Protein AF-A0A2D6A3E2-F1 (afdb_monomer_lite)

pLDDT: mean 83.75, std 11.79, range [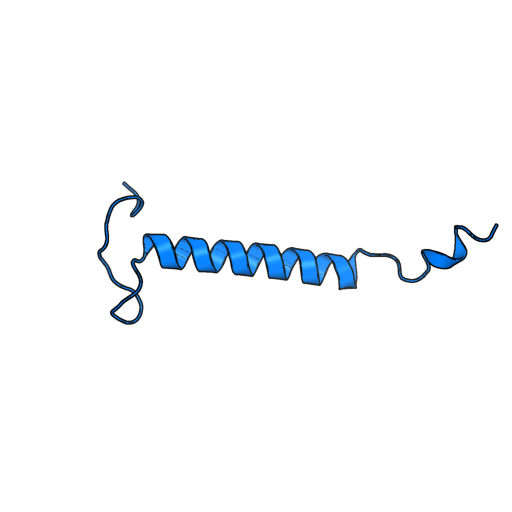52.75, 97.81]

Structure (mmCIF, N/CA/C/O backbone):
data_AF-A0A2D6A3E2-F1
#
_entry.id   AF-A0A2D6A3E2-F1
#
loop_
_atom_site.group_PDB
_atom_site.id
_atom_site.type_symbol
_atom_site.label_atom_id
_atom_site.label_alt_id
_atom_site.label_comp_id
_atom_site.label_asym_id
_atom_site.label_entity_id
_atom_site.label_seq_id
_atom_site.pdbx_PDB_ins_code
_atom_site.Cartn_x
_atom_site.Cartn_y
_atom_site.Cartn_z
_atom_site.occupancy
_atom_site.B_iso_or_equiv
_atom_site.auth_seq_id
_atom_site.auth_comp_id
_atom_site.auth_asym_id
_atom_site.auth_atom_id
_atom_site.pdbx_PDB_model_num
ATOM 1 N N . MET A 1 1 ? 22.810 5.380 -5.369 1.00 59.75 1 MET A N 1
ATOM 2 C CA . MET A 1 1 ? 21.942 5.823 -6.479 1.00 59.75 1 MET A CA 1
ATOM 3 C C . MET A 1 1 ? 20.796 4.826 -6.544 1.00 59.75 1 MET A C 1
ATOM 5 O O . MET A 1 1 ? 21.074 3.637 -6.566 1.00 59.75 1 MET A O 1
ATOM 9 N N . TRP A 1 2 ? 19.551 5.270 -6.384 1.00 69.81 2 TRP A N 1
ATOM 10 C CA . TRP A 1 2 ? 18.371 4.390 -6.354 1.00 69.81 2 TRP A CA 1
ATOM 11 C C . TRP A 1 2 ? 17.809 4.192 -7.769 1.00 69.81 2 TRP A C 1
ATOM 13 O O . TRP A 1 2 ? 18.075 5.027 -8.632 1.00 69.81 2 TRP A O 1
ATOM 23 N N . TRP A 1 3 ? 17.018 3.136 -7.999 1.00 73.50 3 TRP A N 1
ATOM 24 C CA . TRP A 1 3 ? 16.431 2.760 -9.301 1.00 73.50 3 TRP A CA 1
ATOM 25 C C . TRP A 1 3 ? 15.301 3.696 -9.787 1.00 73.50 3 TRP A C 1
ATOM 27 O O . TRP A 1 3 ? 14.292 3.241 -10.314 1.00 73.50 3 TRP A O 1
ATOM 37 N N . TRP A 1 4 ? 15.424 5.011 -9.579 1.00 70.44 4 TRP A N 1
ATOM 38 C CA . TRP A 1 4 ? 14.410 6.000 -9.981 1.00 70.44 4 TRP A CA 1
ATOM 39 C C . TRP A 1 4 ? 14.319 6.199 -11.500 1.00 70.44 4 TRP A C 1
ATOM 41 O O . TRP A 1 4 ? 13.274 6.616 -11.985 1.00 70.44 4 TRP A O 1
ATOM 51 N N . GLY A 1 5 ? 15.398 5.921 -12.238 1.00 75.62 5 GLY A N 1
ATOM 52 C CA . GLY A 1 5 ? 15.461 6.066 -13.698 1.00 75.62 5 GLY A CA 1
ATOM 53 C C . GLY A 1 5 ? 15.885 4.798 -14.438 1.00 75.62 5 GLY A C 1
ATOM 54 O O . GLY A 1 5 ? 16.022 4.830 -15.654 1.00 75.62 5 GLY A O 1
ATOM 55 N N . GLU A 1 6 ? 16.089 3.695 -13.717 1.00 78.44 6 GLU A N 1
ATOM 56 C CA . GLU A 1 6 ? 16.587 2.443 -14.288 1.00 78.44 6 GLU A CA 1
ATOM 57 C C . GLU A 1 6 ? 15.423 1.470 -14.499 1.00 78.44 6 GLU A C 1
ATOM 59 O O . GLU A 1 6 ? 14.635 1.218 -13.582 1.00 78.44 6 GLU A O 1
ATOM 64 N N . ALA A 1 7 ? 15.311 0.914 -15.709 1.00 78.44 7 ALA A N 1
ATOM 65 C CA . ALA A 1 7 ? 14.320 -0.120 -16.016 1.00 78.44 7 ALA A CA 1
ATOM 66 C C . ALA A 1 7 ? 14.725 -1.498 -15.458 1.00 78.44 7 ALA A C 1
ATOM 68 O O . ALA A 1 7 ? 13.866 -2.341 -15.201 1.00 78.44 7 ALA A O 1
ATOM 69 N N . GLU A 1 8 ? 16.024 -1.714 -15.247 1.00 82.19 8 GLU A N 1
ATOM 70 C CA . GLU A 1 8 ? 16.597 -2.956 -14.738 1.00 82.19 8 GLU A CA 1
ATOM 71 C C . GLU A 1 8 ? 17.091 -2.793 -13.287 1.00 82.19 8 GLU A C 1
ATOM 73 O O . GLU A 1 8 ? 17.563 -1.718 -12.907 1.00 82.19 8 GLU A O 1
ATOM 78 N N . PRO A 1 9 ? 17.034 -3.853 -12.456 1.00 86.06 9 PRO A N 1
ATOM 79 C CA . PRO A 1 9 ? 16.507 -5.189 -12.744 1.00 86.06 9 PRO A CA 1
ATOM 80 C C . PRO A 1 9 ? 14.971 -5.246 -12.806 1.00 86.06 9 PRO A C 1
ATOM 82 O O . PRO A 1 9 ? 14.267 -4.524 -12.098 1.00 86.06 9 PRO A O 1
ATOM 85 N N . LEU A 1 10 ? 14.457 -6.155 -13.638 1.00 87.00 10 LEU A N 1
ATOM 86 C CA . LEU A 1 10 ? 13.026 -6.431 -13.765 1.00 87.00 10 LEU A CA 1
ATOM 87 C C . LEU A 1 10 ? 12.596 -7.500 -12.750 1.00 87.00 10 LEU A C 1
ATOM 89 O O . LEU A 1 10 ? 13.091 -8.627 -12.753 1.00 87.00 10 LEU A O 1
ATOM 93 N N . VAL A 1 11 ? 11.627 -7.169 -11.906 1.00 86.50 11 VAL A N 1
ATOM 94 C CA . VAL A 1 11 ? 10.914 -8.097 -11.027 1.00 86.50 11 VAL A CA 1
ATOM 95 C C . VAL A 1 11 ? 9.838 -8.816 -11.847 1.00 86.50 11 VAL A C 1
ATOM 97 O O . VAL A 1 11 ? 9.166 -8.209 -12.685 1.00 86.50 11 VAL A O 1
ATOM 100 N N . PHE A 1 12 ? 9.700 -10.131 -11.645 1.00 85.12 12 PHE A N 1
ATOM 101 C C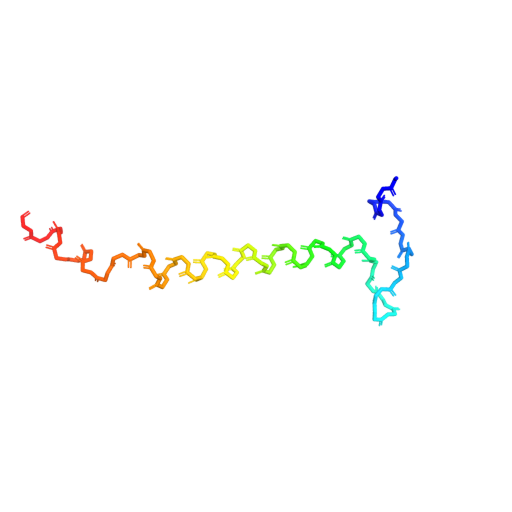A . PHE A 1 12 ? 8.790 -11.006 -12.408 1.00 85.12 12 PHE A CA 1
ATOM 102 C C . PHE A 1 12 ? 8.991 -10.982 -13.939 1.00 85.12 12 PHE A C 1
ATOM 104 O O . PHE A 1 12 ? 8.142 -11.471 -14.677 1.00 85.12 12 PHE A O 1
ATOM 111 N N . GLY A 1 13 ? 10.114 -10.442 -14.426 1.00 86.62 13 GLY A N 1
ATOM 112 C CA . GLY A 1 13 ? 10.453 -10.374 -15.850 1.00 86.62 13 GLY A CA 1
ATOM 113 C C . GLY A 1 13 ? 9.821 -9.216 -16.633 1.00 86.62 13 GLY A C 1
ATOM 114 O O . GLY A 1 13 ? 10.076 -9.116 -17.828 1.00 86.62 13 GLY A O 1
ATOM 115 N N . PHE A 1 14 ? 9.031 -8.336 -16.001 1.00 86.50 14 PHE A N 1
ATOM 116 C CA . PHE A 1 14 ? 8.395 -7.204 -16.703 1.00 86.50 14 PHE A CA 1
ATOM 117 C C . PHE A 1 14 ? 8.210 -5.922 -15.875 1.00 86.50 14 PHE A C 1
ATOM 119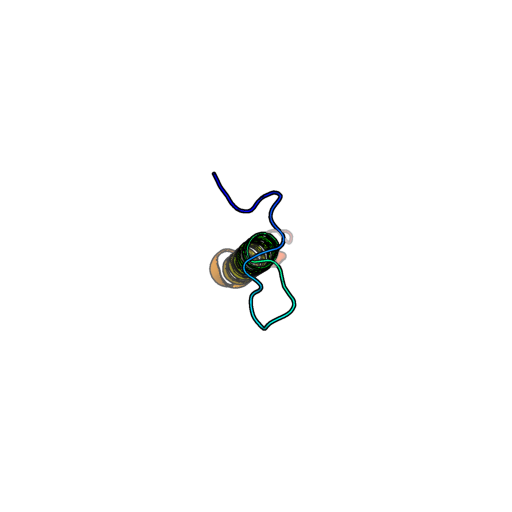 O O . PHE A 1 14 ? 7.925 -4.875 -16.451 1.00 86.50 14 PHE A O 1
ATOM 126 N N . ILE A 1 15 ? 8.363 -5.963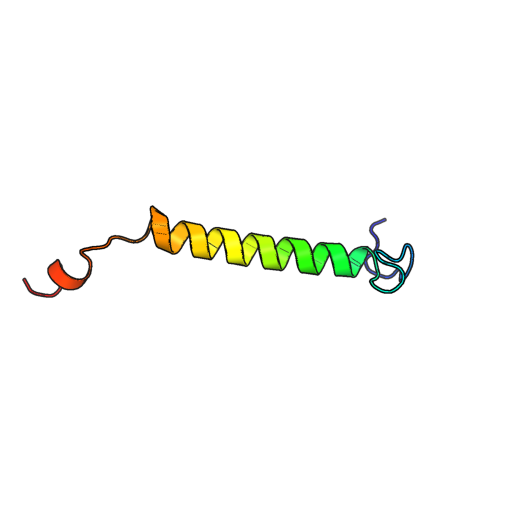 -14.546 1.00 89.31 15 ILE A N 1
ATOM 127 C CA . ILE A 1 15 ? 8.168 -4.785 -13.686 1.00 89.31 15 ILE A CA 1
ATOM 128 C C . ILE A 1 15 ? 9.532 -4.226 -13.276 1.00 89.31 15 ILE A C 1
ATOM 130 O O . ILE A 1 15 ? 10.259 -4.926 -12.578 1.00 89.31 15 ILE A O 1
ATOM 134 N N . PRO A 1 16 ? 9.887 -2.973 -13.610 1.00 89.88 16 PRO A N 1
ATOM 135 C CA . PRO A 1 16 ? 11.101 -2.351 -13.087 1.00 89.88 16 PRO A CA 1
ATOM 136 C C . PRO A 1 16 ? 11.110 -2.351 -11.557 1.00 89.88 16 PRO A C 1
ATOM 138 O O . PRO A 1 16 ? 10.097 -2.025 -10.931 1.00 89.88 16 PRO A O 1
ATOM 141 N N . ILE A 1 17 ? 12.242 -2.668 -10.929 1.00 88.81 17 ILE A N 1
ATOM 142 C CA . ILE A 1 17 ? 12.327 -2.755 -9.463 1.00 88.81 17 ILE A CA 1
ATOM 143 C C . ILE A 1 17 ? 11.951 -1.448 -8.754 1.00 88.81 17 ILE A C 1
ATOM 145 O O . ILE A 1 17 ? 11.336 -1.480 -7.687 1.00 88.81 17 ILE A O 1
ATOM 149 N N . GLY A 1 18 ? 12.236 -0.299 -9.374 1.00 88.94 18 GLY A N 1
ATOM 150 C CA . GLY A 1 18 ? 11.775 0.997 -8.885 1.00 88.94 18 GLY A CA 1
ATOM 151 C C . GLY A 1 18 ? 10.249 1.059 -8.800 1.00 88.94 18 GLY A C 1
ATOM 152 O O . GLY A 1 18 ? 9.703 1.453 -7.771 1.00 88.94 18 GLY A O 1
ATOM 153 N N . LEU A 1 19 ? 9.547 0.599 -9.838 1.00 88.56 19 LEU A N 1
ATOM 154 C CA . LEU A 1 19 ? 8.084 0.569 -9.879 1.00 88.56 19 LEU A CA 1
ATOM 155 C C . LEU A 1 19 ? 7.506 -0.471 -8.909 1.00 88.56 19 LEU A C 1
ATOM 157 O O . LEU A 1 19 ? 6.521 -0.190 -8.231 1.00 88.56 19 LEU A O 1
ATOM 161 N N . ALA A 1 20 ? 8.140 -1.639 -8.780 1.00 90.38 20 ALA A N 1
ATOM 162 C CA . ALA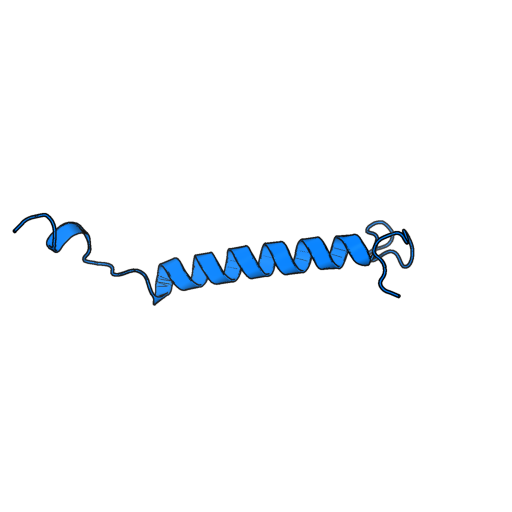 A 1 20 ? 7.738 -2.656 -7.806 1.00 90.38 20 ALA A CA 1
ATOM 163 C C . ALA A 1 20 ? 7.752 -2.101 -6.370 1.00 90.38 20 ALA A C 1
ATOM 165 O O . ALA A 1 20 ? 6.827 -2.349 -5.595 1.00 90.38 20 ALA A O 1
ATOM 166 N N . TRP A 1 21 ? 8.755 -1.281 -6.039 1.00 90.44 21 TRP A N 1
ATOM 167 C CA . TRP A 1 21 ? 8.808 -0.570 -4.764 1.00 90.44 21 TRP A CA 1
ATOM 168 C C . TRP A 1 21 ? 7.632 0.390 -4.573 1.00 90.44 21 TRP A C 1
ATOM 170 O O . TRP A 1 21 ? 7.030 0.398 -3.501 1.00 90.44 21 TRP A O 1
ATOM 180 N N . HIS A 1 22 ? 7.261 1.148 -5.607 1.00 90.69 22 HIS A N 1
ATOM 181 C CA . HIS A 1 22 ? 6.103 2.047 -5.552 1.00 90.69 22 HIS A CA 1
ATOM 182 C C . HIS A 1 22 ? 4.795 1.287 -5.311 1.00 90.69 22 HIS A C 1
ATOM 184 O O . HIS A 1 22 ? 3.988 1.692 -4.479 1.00 90.69 22 HIS A O 1
ATOM 190 N N . VAL A 1 23 ? 4.607 0.147 -5.981 1.00 93.44 23 VAL A N 1
ATOM 191 C CA . VAL A 1 23 ? 3.432 -0.709 -5.769 1.00 93.44 23 VAL A CA 1
ATOM 192 C C . VAL A 1 23 ? 3.366 -1.184 -4.317 1.00 93.44 23 VAL A C 1
ATOM 194 O O . VAL A 1 23 ? 2.322 -1.065 -3.678 1.00 93.44 23 VAL A O 1
ATOM 197 N N . LEU A 1 24 ? 4.483 -1.670 -3.770 1.00 95.00 24 LEU A N 1
ATOM 198 C CA . LEU A 1 24 ? 4.545 -2.161 -2.393 1.00 95.00 24 LEU A CA 1
ATOM 199 C C . LEU A 1 24 ? 4.200 -1.081 -1.365 1.00 95.00 24 LEU A C 1
ATOM 201 O O . LEU A 1 24 ? 3.395 -1.340 -0.471 1.00 95.00 24 LEU A O 1
ATOM 205 N N . ILE A 1 25 ? 4.761 0.126 -1.487 1.00 95.12 25 ILE A N 1
ATOM 206 C CA . ILE A 1 25 ? 4.469 1.207 -0.532 1.00 95.12 25 ILE A CA 1
ATOM 207 C C . ILE A 1 25 ? 3.013 1.673 -0.626 1.00 95.12 25 ILE A C 1
ATOM 209 O O . ILE A 1 25 ? 2.403 1.947 0.405 1.00 95.12 25 ILE A O 1
ATOM 213 N N . SER A 1 26 ? 2.424 1.716 -1.825 1.00 96.69 26 SER A N 1
ATOM 214 C CA . SER A 1 26 ? 1.014 2.078 -1.998 1.00 96.69 26 SER A CA 1
ATOM 215 C C . SER A 1 26 ? 0.086 1.032 -1.383 1.00 96.69 26 SER A C 1
ATOM 217 O O . SER A 1 26 ? -0.863 1.390 -0.685 1.00 96.69 26 SER A O 1
ATOM 219 N N . LEU A 1 27 ? 0.384 -0.257 -1.582 1.00 97.75 27 LEU A N 1
ATOM 220 C CA . LEU A 1 27 ? -0.356 -1.349 -0.949 1.00 97.75 27 LEU A CA 1
ATOM 221 C C . LEU A 1 27 ? -0.229 -1.301 0.575 1.00 97.75 27 LEU A C 1
ATOM 223 O O . LEU A 1 27 ? -1.233 -1.432 1.271 1.00 97.75 27 LEU A O 1
ATOM 227 N N . ALA A 1 28 ? 0.978 -1.065 1.093 1.00 97.81 28 ALA A N 1
ATOM 228 C CA . ALA A 1 28 ? 1.206 -0.924 2.525 1.00 97.81 28 ALA A CA 1
ATOM 229 C C . ALA A 1 28 ? 0.422 0.262 3.105 1.00 97.81 28 ALA A C 1
ATOM 231 O O . ALA A 1 28 ? -0.252 0.101 4.116 1.00 97.81 28 ALA A O 1
ATOM 232 N N . ALA A 1 29 ? 0.434 1.426 2.450 1.00 97.50 29 ALA A N 1
ATOM 233 C CA . ALA A 1 29 ? -0.331 2.593 2.888 1.00 97.50 29 ALA A CA 1
ATOM 234 C C . ALA A 1 29 ? -1.845 2.318 2.922 1.00 97.50 29 ALA A C 1
ATOM 236 O O . ALA A 1 29 ? -2.511 2.655 3.902 1.00 97.50 29 ALA A O 1
ATOM 237 N N . GLY A 1 30 ? -2.383 1.656 1.892 1.00 97.38 30 GLY A N 1
ATOM 238 C CA . GLY A 1 30 ? -3.783 1.232 1.866 1.00 97.38 30 GLY A CA 1
ATOM 239 C C . GLY A 1 30 ? -4.115 0.229 2.974 1.00 97.38 30 GLY A C 1
ATOM 240 O O . GLY A 1 30 ? -5.123 0.380 3.660 1.00 97.38 30 GLY A O 1
ATOM 241 N N . ALA A 1 31 ? -3.242 -0.755 3.204 1.00 97.44 31 ALA A N 1
ATOM 242 C CA . ALA A 1 31 ? -3.401 -1.740 4.271 1.00 97.44 31 ALA A CA 1
ATOM 243 C C . ALA A 1 31 ? -3.368 -1.093 5.662 1.00 97.44 31 ALA A C 1
ATOM 245 O O . ALA A 1 31 ? -4.181 -1.441 6.514 1.00 97.44 31 ALA A O 1
ATOM 246 N N . VAL A 1 32 ? -2.476 -0.124 5.882 1.00 96.94 32 VAL A N 1
ATOM 247 C CA . VAL A 1 32 ? -2.401 0.650 7.128 1.00 96.94 32 VAL A CA 1
ATOM 248 C C . VAL A 1 32 ? -3.702 1.411 7.364 1.00 96.94 32 VAL A C 1
ATOM 250 O O . VAL A 1 32 ? -4.246 1.343 8.461 1.00 96.94 32 VAL A O 1
ATOM 253 N N . TRP A 1 33 ? -4.244 2.085 6.347 1.00 94.94 33 TRP A N 1
ATOM 254 C CA . TRP A 1 33 ? -5.517 2.803 6.473 1.00 94.94 33 TRP A CA 1
ATOM 255 C C . TRP A 1 33 ? -6.709 1.877 6.704 1.00 94.94 33 TRP A C 1
ATOM 257 O O . TRP A 1 33 ? -7.584 2.181 7.513 1.00 94.94 33 TRP A O 1
ATOM 267 N N . TRP A 1 34 ? -6.733 0.730 6.030 1.00 94.69 34 TRP A N 1
ATOM 268 C CA . TRP A 1 34 ? -7.741 -0.297 6.262 1.00 94.69 34 TRP A CA 1
ATOM 269 C C . TRP A 1 34 ? -7.660 -0.867 7.681 1.00 94.69 34 TRP A C 1
ATOM 271 O O . TRP A 1 34 ? -8.682 -1.082 8.321 1.00 94.69 34 TRP A O 1
ATOM 281 N N . LEU A 1 35 ? -6.454 -1.075 8.206 1.00 94.75 35 LEU A N 1
ATOM 282 C CA . LEU A 1 35 ? -6.264 -1.506 9.585 1.00 94.75 35 LEU A CA 1
ATOM 283 C C . LEU A 1 35 ? -6.718 -0.411 10.561 1.00 94.75 35 LEU A C 1
ATOM 285 O O . LEU A 1 35 ? -7.470 -0.681 11.492 1.00 94.75 35 LEU A O 1
ATOM 289 N N . ALA A 1 36 ? -6.327 0.838 10.316 1.00 93.31 36 ALA A N 1
ATOM 290 C CA . ALA A 1 36 ? -6.717 1.978 11.136 1.00 93.31 36 ALA A CA 1
ATOM 291 C C . ALA A 1 36 ? -8.243 2.149 11.198 1.00 93.31 36 ALA A C 1
ATOM 293 O O . ALA A 1 36 ? -8.778 2.385 12.278 1.00 93.31 36 ALA A O 1
ATOM 294 N N . SER A 1 37 ? -8.962 1.953 10.088 1.00 91.00 37 SER A N 1
ATOM 295 C CA . SER A 1 37 ? -10.428 2.037 10.087 1.00 91.00 37 SER A CA 1
ATOM 296 C C . SER A 1 37 ? -11.109 0.905 10.859 1.00 91.00 37 SER A C 1
ATOM 298 O O . SER A 1 37 ? -12.246 1.057 11.286 1.00 91.00 37 SER A O 1
ATOM 300 N N . ARG A 1 38 ? -10.433 -0.229 11.068 1.00 87.50 38 ARG A N 1
ATOM 301 C CA . ARG A 1 38 ? -10.965 -1.356 11.849 1.00 87.50 38 ARG A CA 1
ATOM 302 C C . ARG A 1 38 ? -10.645 -1.261 13.335 1.00 87.50 38 ARG A C 1
ATOM 304 O O . ARG A 1 38 ? -11.457 -1.694 14.142 1.00 87.50 38 ARG A O 1
ATOM 311 N N . PHE A 1 39 ? -9.463 -0.755 13.679 1.00 87.94 39 PHE A N 1
ATOM 312 C CA . PHE A 1 39 ? -8.957 -0.772 15.054 1.00 87.94 39 PHE A CA 1
ATOM 313 C C . PHE A 1 39 ? -9.045 0.580 15.760 1.00 87.94 39 PHE A C 1
ATOM 315 O O . PHE A 1 39 ? -9.263 0.615 16.966 1.00 87.94 39 PHE A O 1
ATOM 322 N N . CYS A 1 40 ? -8.856 1.683 15.035 1.00 87.62 40 CYS A N 1
ATOM 323 C CA . CYS A 1 40 ? -8.819 3.025 15.618 1.00 87.62 40 CYS A CA 1
ATOM 324 C C . CYS A 1 40 ? -10.129 3.794 15.424 1.00 87.62 40 CYS A C 1
ATOM 326 O O . CYS A 1 40 ? -10.341 4.796 16.102 1.00 87.62 40 CYS A O 1
ATOM 328 N N . TRP A 1 41 ? -10.988 3.366 14.497 1.00 83.31 41 TRP A N 1
ATOM 329 C CA . TRP A 1 41 ? -12.264 4.031 14.254 1.00 83.31 41 TRP A CA 1
ATOM 330 C C . TRP A 1 41 ? -13.314 3.571 15.279 1.00 83.31 41 TRP A C 1
ATOM 332 O O . TRP A 1 41 ? -13.537 2.363 15.398 1.00 83.31 41 TRP A O 1
ATOM 342 N N . PRO A 1 42 ? -13.960 4.487 16.023 1.00 79.06 42 PRO A N 1
ATOM 343 C CA . PRO A 1 42 ? -14.989 4.122 16.993 1.00 79.06 42 PRO A CA 1
ATOM 344 C C . PRO A 1 42 ? -16.220 3.537 16.291 1.00 79.06 42 PRO A C 1
ATOM 346 O O . PRO A 1 42 ? -16.627 4.025 15.239 1.00 79.06 42 PRO A O 1
ATOM 349 N N . ALA A 1 43 ? -16.822 2.498 16.873 1.00 74.06 43 ALA A N 1
ATOM 350 C CA . ALA A 1 43 ? -18.038 1.885 16.331 1.00 74.06 43 ALA A CA 1
ATOM 351 C C . ALA A 1 43 ? -19.314 2.671 16.687 1.00 74.06 43 ALA A C 1
ATOM 353 O O . ALA A 1 43 ? -20.272 2.642 15.925 1.00 74.06 43 ALA A O 1
ATOM 354 N N . ASP A 1 44 ? -19.302 3.406 17.801 1.00 71.88 44 ASP A N 1
ATOM 355 C CA . ASP A 1 44 ? -20.462 4.136 18.332 1.00 71.88 44 ASP A CA 1
ATOM 356 C C . ASP A 1 44 ? -20.484 5.621 17.931 1.00 71.88 44 ASP A C 1
ATOM 358 O O . ASP A 1 44 ? -20.996 6.466 18.663 1.00 71.88 44 ASP A O 1
ATOM 362 N N . LEU A 1 45 ? -19.930 5.973 16.765 1.00 70.25 45 LEU A N 1
ATOM 363 C CA . LEU A 1 45 ? -19.975 7.364 16.290 1.00 70.25 45 LEU A CA 1
ATOM 364 C C . LEU A 1 45 ? -21.410 7.879 16.120 1.00 70.25 45 LEU A C 1
ATOM 366 O O . LEU A 1 45 ? -21.665 9.042 16.404 1.00 70.25 45 LEU A O 1
ATOM 370 N N . ASP A 1 46 ? -22.344 7.004 15.745 1.00 67.75 46 ASP A N 1
ATOM 371 C CA . ASP A 1 46 ? -23.754 7.363 15.560 1.00 67.75 46 ASP A CA 1
ATOM 372 C C . ASP A 1 46 ? -24.473 7.704 16.882 1.00 67.75 46 ASP A C 1
ATOM 374 O O . ASP A 1 46 ? -25.531 8.329 16.860 1.00 67.75 46 ASP A O 1
ATOM 378 N N . GLN A 1 47 ? -23.933 7.299 18.041 1.00 65.19 47 GLN A N 1
ATOM 379 C CA . GLN A 1 47 ? -24.543 7.582 19.348 1.00 65.19 47 GLN A CA 1
ATOM 380 C C . GLN A 1 47 ? -24.204 8.984 19.868 1.00 65.19 47 GLN A C 1
ATOM 382 O O . GLN A 1 47 ? -25.027 9.576 20.556 1.00 65.19 47 GLN A O 1
ATOM 387 N N . LEU A 1 48 ? -23.036 9.526 19.502 1.00 62.94 48 LEU A N 1
ATOM 388 C CA . LEU A 1 48 ? -22.562 10.844 19.946 1.00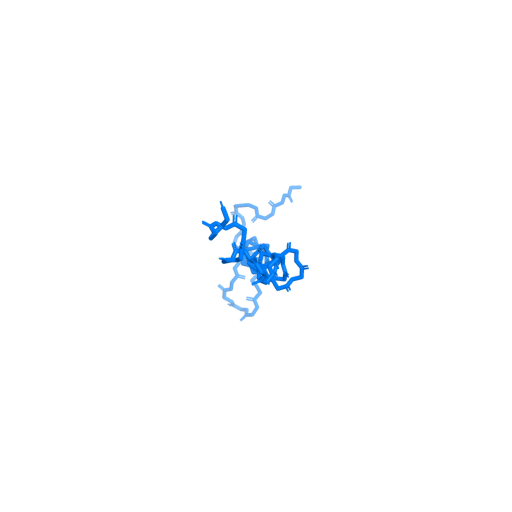 62.94 48 LEU A CA 1
ATOM 389 C C . LEU A 1 48 ? -23.327 12.019 19.311 1.00 62.94 48 LEU A C 1
ATOM 391 O O . LEU A 1 48 ? -23.364 13.096 19.892 1.00 62.94 48 LEU A O 1
ATOM 395 N N . ASP A 1 49 ? -23.919 11.826 18.129 1.00 62.72 49 ASP A N 1
ATOM 396 C CA . ASP A 1 49 ? -24.633 12.884 17.392 1.00 62.72 49 ASP A CA 1
ATOM 397 C C . ASP A 1 49 ? -26.136 12.961 17.740 1.00 62.72 49 ASP A C 1
ATOM 399 O O . ASP A 1 49 ? -26.834 13.874 17.293 1.00 62.72 49 ASP A O 1
ATOM 403 N N . ALA A 1 50 ? -26.660 11.990 18.499 1.00 61.28 50 ALA A N 1
ATOM 404 C CA . ALA A 1 50 ? -28.083 11.881 18.832 1.00 61.28 50 ALA A CA 1
ATOM 405 C C . ALA A 1 50 ? -28.475 12.558 20.165 1.00 61.28 50 ALA A C 1
ATOM 407 O O . ALA A 1 50 ? -29.665 12.573 20.499 1.00 61.28 50 ALA A O 1
ATOM 408 N N . GLU A 1 51 ? -27.503 13.094 20.912 1.00 52.75 51 GLU A N 1
ATOM 409 C CA . GLU A 1 51 ? -27.661 13.756 22.220 1.00 52.75 51 GLU A CA 1
ATOM 410 C C . GLU A 1 51 ? -27.622 15.292 22.163 1.00 52.75 51 GLU A C 1
ATOM 412 O O . GLU A 1 51 ? -26.803 15.869 21.413 1.00 52.75 51 GLU A O 1
#

Radius of gyration: 19.26 Å; chains: 1; bounding box: 50×25×39 Å

Foldseek 3Di:
DDCPPPQPDADVRHHRPVVVVVVVVVVVVVVVVVVCCVPVNDPCPVVVVVD

Sequence (51 aa):
MWWWGEAEPLVFGFIPIGLAWHVLISLAAGAVWWLASRFCWPADLDQLDAE

Secondary structure (DSSP, 8-state):
--SSS---SEETTTEEHHHHHHHHHHHHHHHHHHHHHHHTS-TTHHHHT--